Protein AF-A0A3A8K3K2-F1 (afdb_monomer)

Secondary structure (DSSP, 8-state):
-------THHHHHHHHTT-S-HHHHHHHHHHHHH-HHHHHHHHHHHHHHHHHHHS-SSSPPHHHHHHHHHHHHHHHHHHHSPP-----S-HHHHHHHHHHHHHHHHHHH---------------------

Foldseek 3Di:
DPPPPPDCLVVVVCVVVVNDDPVSNVVLVVVLVVDPVSVVVVLVVLQVVCCVPPVGRPDDDPVRVVVVVVVVVVVVVVVVPDPDDDPDPCVPVVVVVVVVVVVVCCVVVDDPDDDDDDDDDDDDDDDDDD

Mean predicted aligned error: 18.68 Å

Nearest PDB structures (foldseek):
  8z6g-assembly3_E  TM=5.386E-01  e=3.547E+00  Pseudomonas aeruginosa

Solvent-accessible surface area (backbone atoms only — not comparable to full-atom values): 8236 Å² total; per-residue (Å²): 137,85,79,69,80,76,61,68,65,70,52,55,58,39,43,76,73,65,74,46,55,72,72,57,41,53,54,50,49,56,49,22,77,75,30,73,72,48,30,58,51,50,54,53,49,54,29,52,52,28,31,73,77,73,71,38,64,81,62,75,49,72,67,55,48,51,52,52,50,54,50,49,50,51,50,51,54,60,69,66,47,74,78,75,79,66,84,62,96,49,61,69,60,54,54,55,50,52,51,52,51,51,52,50,49,52,63,73,67,53,75,90,77,78,86,82,90,81,88,79,92,83,87,78,82,93,83,82,94,132

Sequence (130 aa):
MKWYERHVDAGLTRWSLGELSAPESSRLLRHAHACTRCGTRYDKWARAHRVFESGQTDTPTSTELETLTAAGLTAALSAAAPPDAAPSRWPTLAVLGATLAALFLVVVVTPTSVGPTAVPYTHLRAHETL

Organism: NCBI:txid2316728

Radius of gyration: 31.92 Å; Cα contacts (8 Å, |Δi|>4): 35; chains: 1; bounding box: 55×100×67 Å

pLDDT: mean 71.91, std 14.18, range [34.19, 89.44]

Structure (mmCIF, N/CA/C/O backbone):
data_AF-A0A3A8K3K2-F1
#
_entry.id   AF-A0A3A8K3K2-F1
#
loop_
_atom_site.group_PDB
_atom_site.id
_atom_site.type_symbol
_atom_site.label_atom_id
_atom_site.label_alt_id
_atom_site.label_comp_id
_atom_site.label_asym_id
_atom_site.label_entity_id
_atom_site.label_seq_id
_atom_site.pdbx_PDB_ins_code
_atom_site.Cartn_x
_atom_site.Cartn_y
_atom_site.Cartn_z
_atom_site.occupancy
_atom_site.B_iso_or_equiv
_atom_site.auth_seq_id
_atom_site.aut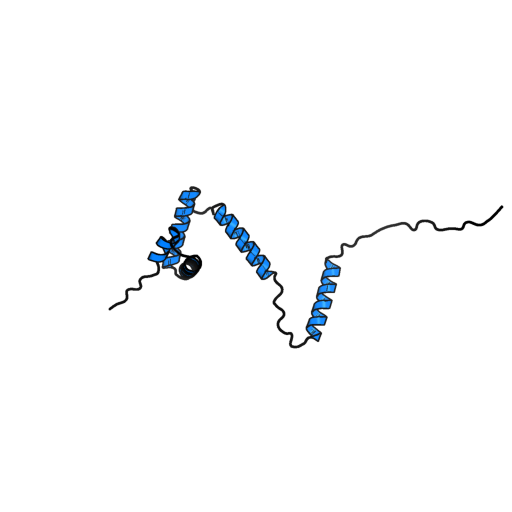h_comp_id
_atom_site.auth_asym_id
_atom_site.auth_atom_id
_atom_site.pdbx_PDB_model_num
ATOM 1 N N . MET A 1 1 ? 3.754 -34.953 17.459 1.00 35.47 1 MET A N 1
ATOM 2 C CA . MET A 1 1 ? 3.568 -33.488 17.548 1.00 35.47 1 MET A CA 1
ATOM 3 C C . MET A 1 1 ? 2.990 -33.000 16.231 1.00 35.47 1 MET A C 1
ATOM 5 O O . MET A 1 1 ? 3.689 -33.038 15.230 1.00 35.47 1 MET A O 1
ATOM 9 N N . LYS A 1 2 ? 1.701 -32.647 16.196 1.00 34.19 2 LYS A N 1
ATOM 10 C CA . LYS A 1 2 ? 1.059 -32.112 14.989 1.00 34.19 2 LYS A CA 1
ATOM 11 C C . LYS A 1 2 ? 1.057 -30.593 15.092 1.00 34.19 2 LYS A C 1
ATOM 13 O O . LYS A 1 2 ? 0.291 -29.997 15.840 1.00 34.19 2 LYS A O 1
ATOM 18 N N . TRP A 1 3 ? 2.037 -30.045 14.392 1.00 41.84 3 TRP A N 1
ATOM 19 C CA . TRP A 1 3 ? 2.391 -28.660 14.125 1.00 41.84 3 TRP A CA 1
ATOM 20 C C . TRP A 1 3 ? 1.234 -27.944 13.415 1.00 41.84 3 TRP A C 1
ATOM 22 O O . TRP A 1 3 ? 1.341 -27.621 12.241 1.00 41.84 3 TRP A O 1
ATOM 32 N N . TYR A 1 4 ? 0.091 -27.801 14.103 1.00 42.19 4 TYR A N 1
ATOM 33 C CA . TYR A 1 4 ? -1.065 -27.032 13.637 1.00 42.19 4 TYR A CA 1
ATOM 34 C C . TYR A 1 4 ? -0.536 -25.745 13.021 1.00 42.19 4 TYR A C 1
ATOM 36 O O . TYR A 1 4 ? 0.105 -24.960 13.723 1.00 42.19 4 TYR A O 1
ATOM 44 N N . GLU A 1 5 ? -0.740 -25.599 11.715 1.00 46.88 5 GLU A N 1
ATOM 45 C CA . GLU A 1 5 ? -0.322 -24.463 10.910 1.00 46.88 5 GLU A CA 1
ATOM 46 C C . GLU A 1 5 ? -0.819 -23.193 11.591 1.00 46.88 5 GLU A C 1
ATOM 48 O O . GLU A 1 5 ? -1.963 -22.758 11.438 1.00 46.88 5 GLU A O 1
ATOM 53 N N . ARG A 1 6 ? 0.051 -22.607 12.416 1.00 58.06 6 ARG A N 1
ATOM 54 C CA . ARG A 1 6 ? -0.137 -21.294 13.004 1.00 58.06 6 ARG A CA 1
ATOM 55 C C . ARG A 1 6 ? 0.077 -20.334 11.846 1.00 58.06 6 ARG A C 1
ATOM 57 O O . ARG A 1 6 ? 1.154 -19.763 11.702 1.00 58.06 6 ARG A O 1
ATOM 64 N N . HIS A 1 7 ? -0.932 -20.237 10.976 1.00 64.00 7 HIS A N 1
ATOM 65 C CA . HIS A 1 7 ? -1.017 -19.200 9.961 1.00 64.00 7 HIS A CA 1
ATOM 66 C C . HIS A 1 7 ? -0.602 -17.886 10.615 1.00 64.00 7 HIS A C 1
ATOM 68 O O . HIS A 1 7 ? -0.905 -17.647 11.789 1.00 64.00 7 HIS A O 1
ATOM 74 N N . VAL A 1 8 ? 0.095 -17.037 9.864 1.00 64.06 8 VAL A N 1
ATOM 75 C CA . VAL A 1 8 ? 0.717 -15.796 10.355 1.00 64.06 8 VAL A CA 1
ATOM 76 C C . VAL A 1 8 ? -0.322 -14.736 10.783 1.00 64.06 8 VAL A C 1
ATOM 78 O O . VAL A 1 8 ? -0.019 -13.558 10.909 1.00 64.06 8 VAL A O 1
ATOM 81 N N . ASP A 1 9 ? -1.553 -15.158 11.063 1.00 65.38 9 ASP A N 1
ATOM 82 C CA . ASP A 1 9 ? -2.672 -14.431 11.649 1.00 65.38 9 ASP A CA 1
ATOM 83 C C . ASP A 1 9 ? -2.255 -13.580 12.856 1.00 65.38 9 ASP A C 1
ATOM 85 O O . ASP A 1 9 ? -2.643 -12.419 12.949 1.00 65.38 9 ASP A O 1
ATOM 89 N N . ALA A 1 10 ? -1.432 -14.131 13.759 1.00 69.38 10 ALA A N 1
ATOM 90 C CA . ALA A 1 10 ? -0.904 -13.387 14.908 1.00 69.38 10 ALA A CA 1
ATOM 91 C C . ALA A 1 10 ? 0.061 -12.261 14.490 1.00 69.38 10 ALA A C 1
ATOM 93 O O . ALA A 1 10 ? 0.196 -11.261 15.192 1.00 69.38 10 ALA A O 1
ATOM 94 N N . GLY A 1 11 ? 0.716 -12.406 13.336 1.00 79.00 11 GLY A N 1
ATOM 95 C CA . GLY A 1 11 ? 1.581 -11.383 12.761 1.00 79.00 11 GLY A CA 1
ATOM 96 C C . GLY A 1 11 ? 0.809 -10.163 12.264 1.00 79.00 11 GLY A C 1
ATOM 97 O O . GLY A 1 11 ? 1.335 -9.062 12.359 1.00 79.00 11 GLY A O 1
ATOM 98 N N . LEU A 1 12 ? -0.444 -10.320 11.816 1.00 82.62 12 LEU A N 1
ATOM 99 C CA . LEU A 1 12 ? -1.256 -9.191 11.343 1.00 82.62 12 LEU A CA 1
ATOM 100 C C . LEU A 1 12 ? -1.654 -8.239 12.476 1.00 82.62 12 LEU A C 1
ATOM 102 O O . LEU A 1 12 ? -1.581 -7.027 12.304 1.00 82.62 12 LEU A O 1
ATOM 106 N N . THR A 1 13 ? -2.003 -8.771 13.649 1.00 83.44 13 THR A N 1
ATOM 107 C CA . THR A 1 13 ? -2.280 -7.938 14.828 1.00 83.44 13 THR A CA 1
ATOM 108 C C . THR A 1 13 ? -1.030 -7.176 15.271 1.00 83.44 13 THR A C 1
ATOM 110 O O . THR A 1 13 ? -1.086 -5.963 15.447 1.00 83.44 13 THR A O 1
ATOM 113 N N . ARG A 1 14 ? 0.120 -7.854 15.378 1.00 85.38 14 ARG A N 1
ATOM 114 C CA . ARG A 1 14 ? 1.396 -7.212 15.743 1.00 85.38 14 ARG A CA 1
ATOM 115 C C . ARG A 1 14 ? 1.824 -6.143 14.742 1.00 85.38 14 ARG A C 1
ATOM 117 O O . ARG A 1 14 ? 2.285 -5.077 15.130 1.00 85.38 14 ARG A O 1
ATOM 124 N N . TRP A 1 15 ? 1.637 -6.416 13.453 1.00 89.44 15 TRP A N 1
ATOM 125 C CA . TRP A 1 15 ? 1.873 -5.442 12.394 1.00 89.44 15 TRP A CA 1
ATOM 126 C C . TRP A 1 15 ? 1.019 -4.186 12.583 1.00 89.44 15 TRP A C 1
ATOM 128 O O . TRP A 1 15 ? 1.560 -3.087 12.559 1.00 89.44 15 TRP A O 1
ATOM 138 N N . SER A 1 16 ? -0.284 -4.343 12.848 1.00 85.44 16 SER A N 1
ATOM 139 C CA . SER A 1 16 ? -1.186 -3.199 13.035 1.00 85.44 16 SER A CA 1
ATOM 140 C C . SER A 1 16 ? -0.873 -2.334 14.257 1.00 85.44 16 SER A C 1
ATOM 142 O O . SER A 1 16 ? -1.222 -1.161 14.276 1.00 85.44 16 SER A O 1
ATOM 144 N N . LEU A 1 17 ? -0.205 -2.902 15.264 1.00 87.19 17 LEU A N 1
ATOM 145 C CA . LEU A 1 17 ? 0.257 -2.184 16.453 1.00 87.19 17 LEU A CA 1
ATOM 146 C C . LEU A 1 17 ? 1.634 -1.524 16.252 1.00 87.19 17 LEU A C 1
ATOM 148 O O . LEU A 1 17 ? 2.146 -0.891 17.170 1.00 87.19 17 LEU A O 1
ATOM 152 N N . GLY A 1 18 ? 2.253 -1.674 15.075 1.00 88.25 18 GLY A N 1
ATOM 153 C CA . GLY A 1 18 ? 3.591 -1.148 14.790 1.00 88.25 18 GLY A CA 1
ATOM 154 C C . GLY A 1 18 ? 4.733 -1.954 15.422 1.00 88.25 18 GLY A C 1
ATOM 155 O O . GLY A 1 18 ? 5.857 -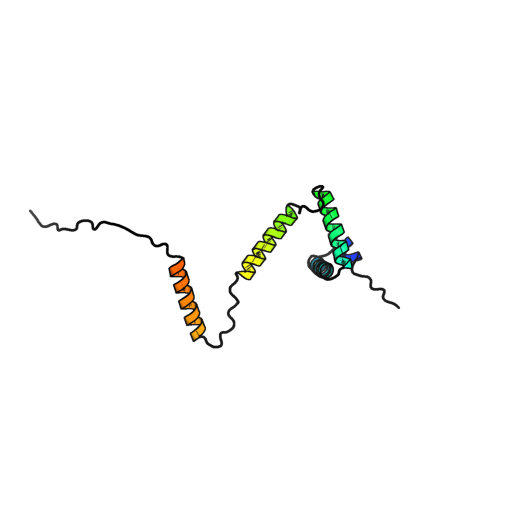1.470 15.500 1.00 88.25 18 GLY A O 1
ATOM 156 N 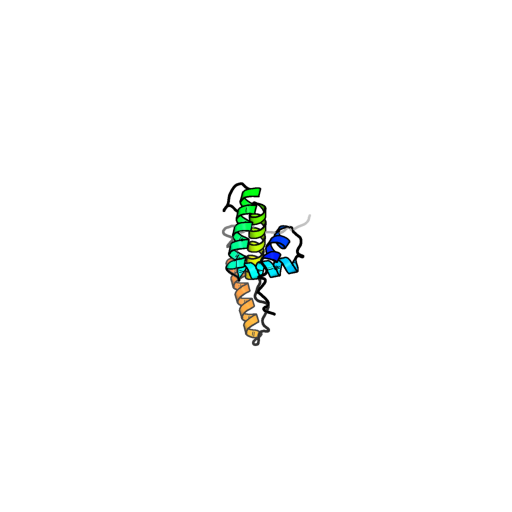N . GLU A 1 19 ? 4.478 -3.188 15.865 1.00 89.19 19 GLU A N 1
ATOM 157 C CA . GLU A 1 19 ? 5.453 -4.026 16.586 1.00 89.19 19 GLU A CA 1
ATOM 158 C C . GLU A 1 19 ? 6.359 -4.865 15.668 1.00 89.19 19 GLU A C 1
ATOM 160 O O . GLU A 1 19 ? 7.181 -5.656 16.144 1.00 89.19 19 GLU A O 1
ATOM 165 N N . LEU A 1 20 ? 6.165 -4.778 14.351 1.00 85.75 20 LEU A N 1
ATOM 166 C CA . LEU A 1 20 ? 7.001 -5.460 13.365 1.00 85.75 20 LEU A CA 1
ATOM 167 C C . LEU A 1 20 ? 7.980 -4.483 12.730 1.00 85.75 20 LEU A C 1
ATOM 169 O O . LEU A 1 20 ? 7.623 -3.365 12.367 1.00 85.75 20 LEU A O 1
ATOM 173 N N . SER A 1 21 ? 9.207 -4.948 12.502 1.00 88.00 21 SER A N 1
ATOM 174 C CA . SER A 1 21 ? 10.168 -4.192 11.705 1.00 88.00 21 SER A CA 1
ATOM 175 C C . SER A 1 21 ? 9.685 -4.046 10.251 1.00 88.00 21 SER A C 1
ATOM 177 O O . SER A 1 21 ? 8.870 -4.837 9.757 1.00 88.00 21 SER A O 1
ATOM 179 N N . ALA A 1 22 ? 10.206 -3.054 9.523 1.00 85.69 22 ALA A N 1
ATOM 180 C CA . ALA A 1 22 ? 9.890 -2.845 8.107 1.00 85.69 22 ALA A CA 1
ATOM 181 C C . ALA A 1 22 ? 10.034 -4.116 7.230 1.00 85.69 22 ALA A C 1
ATOM 183 O O . ALA A 1 22 ? 9.083 -4.445 6.515 1.00 85.69 22 ALA A O 1
ATOM 184 N N . PRO A 1 23 ? 11.136 -4.899 7.289 1.00 85.06 23 PRO A N 1
ATOM 185 C CA . PRO A 1 23 ? 11.275 -6.092 6.450 1.00 85.06 23 PRO A CA 1
ATOM 186 C C . PRO A 1 23 ? 10.300 -7.218 6.822 1.00 85.06 23 PRO A C 1
ATOM 188 O O . PRO A 1 23 ? 9.867 -7.968 5.941 1.00 85.06 23 PRO A O 1
ATOM 191 N N . GLU A 1 24 ? 9.945 -7.356 8.100 1.00 84.69 24 GLU A N 1
ATOM 192 C CA . GLU A 1 24 ? 8.954 -8.336 8.562 1.00 84.69 24 GLU A CA 1
ATOM 193 C C . GLU A 1 24 ? 7.552 -7.955 8.096 1.00 84.69 24 GLU A C 1
ATOM 195 O O . GLU A 1 24 ? 6.832 -8.795 7.554 1.00 84.69 24 GLU A O 1
ATOM 200 N N . SER A 1 25 ? 7.215 -6.672 8.213 1.00 85.75 25 SER A N 1
ATOM 201 C CA . SER A 1 25 ? 5.965 -6.096 7.723 1.00 85.75 25 SER A CA 1
ATOM 202 C C . SER A 1 25 ? 5.799 -6.336 6.222 1.00 85.75 25 SER A C 1
ATOM 204 O O . SER A 1 25 ? 4.774 -6.856 5.787 1.00 85.75 25 SER A O 1
ATOM 206 N N . SER A 1 26 ? 6.833 -6.074 5.414 1.00 86.69 26 SER A N 1
ATOM 207 C CA . SER A 1 26 ? 6.771 -6.326 3.969 1.00 86.69 26 SER A CA 1
ATOM 208 C C . SER A 1 26 ? 6.574 -7.807 3.628 1.00 86.69 26 SER A C 1
ATOM 210 O O . SER A 1 26 ? 5.833 -8.133 2.701 1.00 86.69 26 SER A O 1
ATOM 212 N N . ARG A 1 27 ? 7.229 -8.729 4.351 1.00 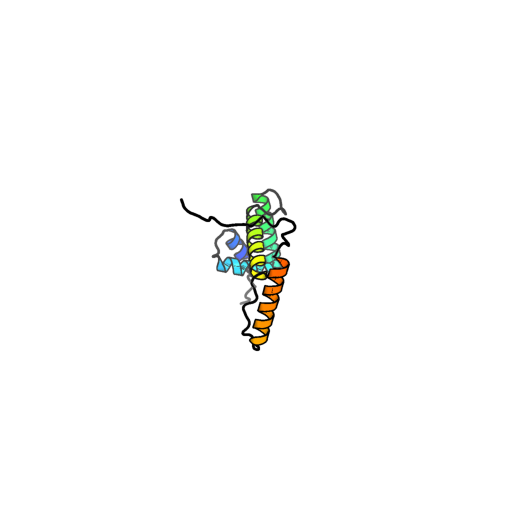87.25 27 ARG A N 1
ATOM 213 C CA . ARG A 1 27 ? 7.045 -10.178 4.137 1.00 87.25 27 ARG A CA 1
ATOM 214 C C . ARG A 1 27 ? 5.630 -10.618 4.500 1.00 87.25 27 ARG A C 1
ATOM 216 O O . ARG A 1 27 ? 5.029 -11.383 3.747 1.00 87.25 27 ARG A O 1
ATOM 223 N N . LEU A 1 28 ? 5.106 -10.117 5.617 1.00 87.62 28 LEU A N 1
ATOM 224 C CA . LEU A 1 28 ? 3.751 -10.396 6.072 1.00 87.62 28 LEU A CA 1
ATOM 225 C C . LEU A 1 28 ? 2.710 -9.905 5.057 1.00 87.62 28 LEU A C 1
ATOM 227 O O . LEU A 1 28 ? 1.826 -10.671 4.681 1.00 87.62 28 LEU A O 1
ATOM 231 N N . LEU A 1 29 ? 2.836 -8.666 4.575 1.00 88.94 29 LEU A N 1
ATOM 232 C CA . LEU A 1 29 ? 1.895 -8.087 3.615 1.00 88.94 29 LEU A CA 1
ATOM 233 C C . LEU A 1 29 ? 1.926 -8.824 2.272 1.00 88.94 29 LEU A C 1
ATOM 235 O O . LEU A 1 29 ? 0.872 -9.160 1.738 1.00 88.94 29 LEU A O 1
ATOM 239 N N . ARG A 1 30 ? 3.112 -9.197 1.766 1.00 88.19 30 ARG A N 1
ATOM 240 C CA . ARG A 1 30 ? 3.212 -10.057 0.570 1.00 88.19 30 ARG A CA 1
ATOM 241 C C . ARG A 1 30 ? 2.482 -11.387 0.751 1.00 88.19 30 ARG A C 1
ATOM 243 O O . ARG A 1 30 ? 1.798 -11.837 -0.163 1.00 88.19 30 ARG A O 1
ATOM 250 N N . HIS A 1 31 ? 2.603 -12.008 1.924 1.00 87.62 31 HIS A N 1
ATOM 251 C CA . HIS A 1 31 ? 1.860 -13.227 2.229 1.00 87.62 31 HIS A CA 1
ATOM 252 C C . HIS A 1 31 ? 0.348 -12.976 2.291 1.00 87.62 31 HIS A C 1
ATOM 254 O O . HIS A 1 31 ? -0.418 -13.771 1.751 1.00 87.62 31 HIS A O 1
ATOM 260 N N . ALA A 1 32 ? -0.088 -11.879 2.914 1.00 88.62 32 ALA A N 1
ATOM 261 C CA . ALA A 1 32 ? -1.501 -11.528 3.007 1.00 88.62 32 ALA A CA 1
ATOM 262 C C . ALA A 1 32 ? -2.145 -11.349 1.625 1.00 88.62 32 ALA A C 1
ATOM 264 O O . ALA A 1 32 ? -3.231 -11.875 1.402 1.00 88.62 32 ALA A O 1
ATOM 265 N N . HIS A 1 33 ? -1.449 -10.716 0.677 1.00 86.62 33 HIS A N 1
ATOM 266 C CA . HIS A 1 33 ? -1.937 -10.567 -0.698 1.00 86.62 33 HIS A CA 1
ATOM 267 C C . HIS A 1 33 ? -2.027 -11.891 -1.470 1.00 86.62 33 HIS A C 1
ATOM 269 O O . HIS A 1 33 ? -2.896 -12.040 -2.323 1.00 86.62 33 HIS A O 1
ATOM 275 N N . ALA A 1 34 ? -1.157 -12.860 -1.177 1.00 87.00 34 ALA A N 1
ATOM 276 C CA . ALA A 1 34 ? -1.156 -14.162 -1.848 1.00 87.00 34 ALA A CA 1
ATOM 277 C C . ALA A 1 34 ? -2.087 -15.203 -1.192 1.00 87.00 34 ALA A C 1
ATOM 279 O O . ALA A 1 34 ? -2.381 -16.235 -1.791 1.00 87.00 34 ALA A O 1
ATOM 280 N N . CYS A 1 35 ? -2.535 -14.971 0.046 1.00 87.19 35 CYS A N 1
ATOM 281 C CA . CYS A 1 35 ? -3.295 -15.933 0.842 1.00 87.19 35 CYS A CA 1
ATOM 282 C C . CYS A 1 35 ? -4.711 -15.422 1.120 1.00 87.19 35 CYS A C 1
ATOM 284 O O . CYS A 1 35 ? -4.888 -14.466 1.870 1.00 87.19 35 CYS A O 1
ATOM 286 N N . THR A 1 36 ? -5.740 -16.110 0.616 1.00 87.19 36 THR A N 1
ATOM 287 C CA . THR A 1 36 ? -7.154 -15.700 0.749 1.00 87.19 36 THR A CA 1
ATOM 288 C C . THR A 1 36 ? -7.586 -15.446 2.199 1.00 87.19 36 THR A C 1
ATOM 290 O O . THR A 1 36 ? -8.300 -14.482 2.483 1.00 87.19 36 THR A O 1
ATOM 293 N N . ARG A 1 37 ? -7.129 -16.279 3.143 1.00 84.06 37 ARG A N 1
ATOM 294 C CA . ARG A 1 37 ? -7.458 -16.145 4.572 1.00 84.06 37 ARG A CA 1
ATOM 295 C C . ARG A 1 37 ? -6.851 -14.879 5.181 1.00 84.06 37 ARG A C 1
ATOM 297 O O . ARG A 1 37 ? -7.557 -14.113 5.836 1.00 84.06 37 ARG A O 1
ATOM 304 N N . CYS A 1 38 ? -5.556 -14.664 4.959 1.00 85.50 38 CYS A N 1
ATOM 305 C CA . CYS A 1 38 ? -4.830 -13.510 5.487 1.00 85.50 38 CYS A CA 1
ATOM 306 C C . CYS A 1 38 ? -5.270 -12.211 4.791 1.00 85.50 38 CYS A C 1
ATOM 308 O O . CYS A 1 38 ? -5.453 -11.204 5.470 1.00 85.50 38 CYS A O 1
ATOM 310 N N . GLY A 1 39 ? -5.532 -12.256 3.481 1.00 87.69 39 GLY A N 1
ATOM 311 C CA . GLY A 1 39 ? -6.050 -11.137 2.691 1.00 87.69 39 GLY A CA 1
ATOM 312 C C . GLY A 1 39 ? -7.415 -10.662 3.180 1.00 87.69 39 GLY A C 1
ATOM 313 O O . GLY A 1 39 ? -7.573 -9.495 3.515 1.00 87.69 39 GLY A O 1
ATOM 314 N N . THR A 1 40 ? -8.365 -11.579 3.397 1.00 89.25 40 THR A N 1
ATOM 315 C CA . THR A 1 40 ? -9.690 -11.223 3.948 1.00 89.25 40 THR A CA 1
ATOM 316 C C . THR A 1 40 ? -9.581 -10.520 5.308 1.00 89.25 40 THR A C 1
ATOM 318 O O . THR A 1 40 ? -10.375 -9.635 5.637 1.00 89.25 40 THR A O 1
ATOM 321 N N . ARG A 1 41 ? -8.611 -10.926 6.135 1.00 86.19 41 ARG A N 1
ATOM 322 C CA . ARG A 1 41 ? -8.374 -10.324 7.451 1.00 86.19 41 ARG A CA 1
ATOM 323 C C . ARG A 1 41 ? -7.734 -8.942 7.336 1.00 86.19 41 ARG A C 1
ATOM 325 O O . ARG A 1 41 ? -8.164 -8.035 8.043 1.00 86.19 41 ARG A O 1
ATOM 332 N N . TYR A 1 42 ? -6.765 -8.792 6.436 1.00 88.44 42 TYR A N 1
ATOM 333 C CA . TYR A 1 42 ? -6.159 -7.509 6.094 1.00 88.44 42 TYR A CA 1
ATOM 334 C C . TYR A 1 42 ? -7.212 -6.518 5.585 1.00 88.44 42 TYR A C 1
ATOM 336 O O . TYR A 1 42 ? -7.311 -5.421 6.120 1.00 88.44 42 TYR A O 1
ATOM 344 N N . ASP A 1 43 ? -8.090 -6.929 4.669 1.00 88.94 43 ASP A N 1
ATOM 345 C CA . ASP A 1 43 ? -9.129 -6.051 4.120 1.00 88.94 43 ASP A CA 1
ATOM 346 C C . ASP A 1 43 ? -10.118 -5.576 5.189 1.00 88.94 43 ASP A C 1
ATOM 348 O O . ASP A 1 43 ? -10.561 -4.427 5.183 1.00 88.94 43 ASP A O 1
ATOM 352 N N . LYS A 1 44 ? -10.492 -6.461 6.126 1.00 88.44 44 LYS A N 1
ATOM 353 C CA . LYS A 1 44 ? -11.337 -6.091 7.273 1.00 88.44 44 LYS A CA 1
ATOM 354 C C . LYS A 1 44 ? -10.640 -5.076 8.171 1.00 88.44 44 LYS A C 1
ATOM 356 O O . LYS A 1 44 ? -11.289 -4.126 8.597 1.00 88.44 44 LYS A O 1
ATOM 361 N N . TRP A 1 45 ? -9.350 -5.269 8.438 1.00 87.25 45 TRP A N 1
ATOM 362 C CA . TRP A 1 45 ? -8.558 -4.315 9.205 1.00 87.25 45 TRP A CA 1
ATOM 363 C C . TRP A 1 45 ? -8.465 -2.960 8.490 1.00 87.25 45 TRP A C 1
ATOM 365 O O . TRP A 1 45 ? -8.800 -1.947 9.092 1.00 87.25 45 TRP A O 1
ATOM 375 N N . ALA A 1 46 ? -8.124 -2.941 7.199 1.00 86.00 46 ALA A N 1
ATOM 376 C CA . ALA A 1 46 ? -7.982 -1.713 6.417 1.00 86.00 46 ALA A CA 1
ATOM 377 C C . ALA A 1 46 ? -9.303 -0.933 6.328 1.00 86.00 46 ALA A C 1
ATOM 379 O O . ALA A 1 46 ? -9.326 0.285 6.470 1.00 86.00 46 ALA A O 1
ATOM 380 N N . ARG A 1 47 ? -10.436 -1.626 6.147 1.00 85.69 47 ARG A N 1
ATOM 381 C CA . ARG A 1 47 ? -11.763 -0.990 6.214 1.00 85.69 47 ARG A CA 1
ATOM 382 C C . ARG A 1 47 ? -12.061 -0.417 7.597 1.00 85.69 47 ARG A C 1
ATOM 384 O O . ARG A 1 47 ? -12.544 0.702 7.681 1.00 85.69 47 ARG A O 1
ATOM 391 N N . ALA A 1 48 ? -11.780 -1.156 8.671 1.00 85.12 48 ALA A N 1
ATOM 392 C CA . ALA A 1 48 ? -11.995 -0.655 10.027 1.00 85.12 48 ALA A CA 1
ATOM 393 C C . ALA A 1 48 ? -11.141 0.592 10.302 1.00 85.12 48 ALA A C 1
ATOM 395 O O . ALA A 1 48 ? -11.658 1.573 10.822 1.00 85.12 48 ALA A O 1
ATOM 396 N N . HIS A 1 49 ? -9.872 0.580 9.890 1.00 81.50 49 HIS A N 1
ATOM 397 C CA . HIS A 1 49 ? -8.973 1.725 10.020 1.00 81.50 49 HIS A CA 1
ATOM 398 C C . HIS A 1 49 ? -9.504 2.954 9.273 1.00 81.50 49 HIS A C 1
ATOM 400 O O . HIS A 1 49 ? -9.629 4.023 9.863 1.00 81.50 49 HIS A O 1
ATOM 406 N N . ARG A 1 50 ? -9.929 2.782 8.014 1.00 80.19 50 ARG A N 1
ATOM 407 C CA . ARG A 1 50 ? -10.553 3.851 7.218 1.00 80.19 50 ARG A CA 1
ATOM 408 C C . ARG A 1 50 ? -11.816 4.412 7.859 1.00 80.19 50 ARG A C 1
ATOM 410 O O . ARG A 1 50 ? -11.991 5.628 7.874 1.00 80.19 50 ARG A O 1
ATOM 417 N N . VAL A 1 51 ? -12.661 3.561 8.444 1.00 83.56 51 VAL A N 1
ATOM 418 C CA . VAL A 1 51 ? -13.852 4.009 9.183 1.00 83.56 51 VAL A CA 1
ATOM 419 C C . VAL A 1 51 ? -13.463 4.815 10.419 1.00 83.56 51 VAL A C 1
ATOM 421 O O . VAL A 1 51 ? -14.098 5.829 10.688 1.00 83.56 51 VAL A O 1
ATOM 424 N N . PHE A 1 52 ? -12.428 4.407 11.154 1.00 81.00 52 PHE A N 1
ATOM 425 C CA . PHE A 1 52 ? -11.967 5.162 12.320 1.00 81.00 52 PHE A CA 1
ATOM 426 C C . PHE A 1 52 ? -11.361 6.520 11.948 1.00 81.00 52 PHE A C 1
ATOM 428 O O . PHE A 1 52 ? -11.552 7.478 12.690 1.00 81.00 52 PHE A O 1
ATOM 435 N N . GLU A 1 53 ? -10.660 6.618 10.818 1.00 77.94 53 GLU A N 1
ATOM 436 C CA . GLU A 1 53 ? -10.013 7.865 10.393 1.00 77.94 53 GLU A CA 1
ATOM 437 C C . GLU A 1 53 ? -10.942 8.820 9.634 1.00 77.94 53 GLU A C 1
ATOM 439 O O . GLU A 1 53 ? -10.907 10.024 9.868 1.00 77.94 53 GLU A O 1
ATOM 444 N N . SER A 1 54 ? -11.760 8.303 8.713 1.00 75.31 54 SER A N 1
ATOM 445 C CA . SER A 1 54 ? -12.582 9.115 7.800 1.00 75.31 54 SER A CA 1
ATOM 446 C C . SER A 1 54 ? -14.084 9.036 8.087 1.00 75.31 54 SER A C 1
ATOM 448 O O . SER A 1 54 ? -14.820 9.972 7.789 1.00 75.31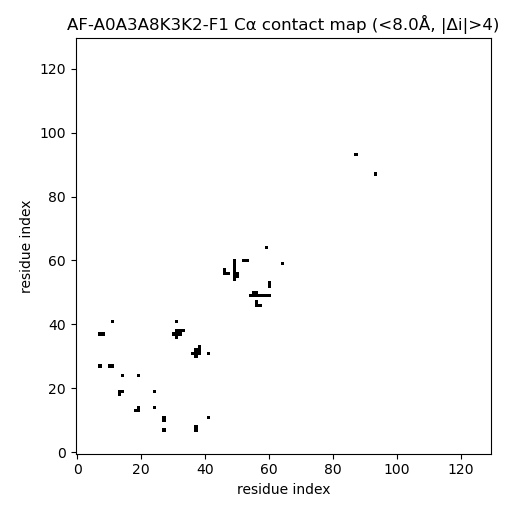 54 SER A O 1
ATOM 450 N N . GLY A 1 55 ? -14.551 7.953 8.716 1.00 76.94 55 GLY A N 1
ATOM 451 C CA . GLY A 1 55 ? -15.978 7.647 8.859 1.00 76.94 55 GLY A CA 1
ATOM 452 C C . GLY A 1 55 ? -16.576 6.894 7.665 1.00 76.94 55 GLY A C 1
ATOM 453 O O . GLY A 1 55 ? -17.762 6.567 7.686 1.00 76.94 55 GLY A O 1
ATOM 454 N N . GLN A 1 56 ? -15.783 6.579 6.638 1.00 75.19 56 GLN A N 1
ATOM 455 C CA . GLN A 1 56 ? -16.209 5.824 5.459 1.00 75.19 56 GLN A CA 1
ATOM 456 C C . GLN A 1 56 ? -15.388 4.541 5.275 1.00 75.19 56 GLN A C 1
ATOM 458 O O . GLN A 1 56 ? -14.244 4.429 5.707 1.00 75.19 56 GLN A O 1
ATOM 463 N N . THR A 1 57 ? -15.994 3.542 4.631 1.00 69.31 57 THR A N 1
ATOM 464 C CA . THR A 1 57 ? -15.413 2.200 4.455 1.00 69.31 57 THR A CA 1
ATOM 465 C C . THR A 1 57 ? -14.511 2.070 3.235 1.00 69.31 57 THR A C 1
ATOM 467 O O . THR A 1 57 ? -13.533 1.323 3.283 1.00 69.31 57 THR A O 1
ATOM 470 N N . ASP A 1 58 ? -14.852 2.762 2.148 1.00 68.12 58 ASP A N 1
ATOM 471 C CA . ASP A 1 58 ? -14.296 2.483 0.817 1.00 68.12 58 ASP A CA 1
ATOM 472 C C . ASP A 1 58 ? -13.533 3.662 0.210 1.00 68.12 58 ASP A C 1
ATOM 474 O O . ASP A 1 58 ? -12.774 3.476 -0.741 1.00 68.12 58 ASP A O 1
ATOM 478 N N . THR A 1 59 ? -13.680 4.866 0.763 1.00 69.81 59 THR A N 1
ATOM 479 C CA . THR A 1 59 ? -12.859 6.010 0.362 1.00 69.81 59 THR A CA 1
ATOM 480 C C . THR A 1 59 ? -11.469 5.887 0.981 1.00 69.81 59 THR A C 1
ATOM 482 O O . THR A 1 59 ? -11.367 5.771 2.205 1.00 69.81 59 THR A O 1
ATOM 485 N N . PRO A 1 60 ? -10.400 5.889 0.165 1.00 65.38 60 PRO A N 1
ATOM 486 C CA . PRO A 1 60 ? -9.043 5.885 0.683 1.00 65.38 60 PRO A CA 1
ATOM 487 C C . PRO A 1 60 ? -8.779 7.160 1.485 1.00 65.38 60 PRO A C 1
ATOM 489 O O . PRO A 1 60 ? -9.269 8.237 1.130 1.00 65.38 60 PRO A O 1
ATOM 492 N N . THR A 1 61 ? -8.014 7.042 2.568 1.00 69.50 61 THR A N 1
ATOM 493 C CA . THR A 1 61 ? -7.604 8.218 3.347 1.00 69.50 61 THR A CA 1
ATOM 494 C C . THR A 1 61 ? -6.610 9.073 2.557 1.00 69.50 61 THR A C 1
ATOM 496 O O . THR A 1 61 ? -6.037 8.634 1.557 1.00 69.50 61 THR A O 1
ATOM 499 N N . SER A 1 62 ? -6.394 10.324 2.973 1.00 72.81 62 SER A N 1
ATOM 500 C CA . SER A 1 62 ? -5.444 11.221 2.294 1.00 72.81 62 SER A CA 1
ATOM 501 C C . SER A 1 62 ? -4.029 10.635 2.234 1.00 72.81 62 SER A C 1
ATOM 503 O O . SER A 1 62 ? -3.362 10.735 1.208 1.00 72.81 62 SER A O 1
ATOM 505 N N . THR A 1 63 ? -3.601 9.948 3.291 1.00 72.19 63 THR A N 1
ATOM 506 C CA . THR A 1 63 ? -2.303 9.265 3.366 1.00 72.19 63 THR A CA 1
ATOM 507 C C . THR A 1 63 ? -2.235 8.043 2.444 1.00 72.19 63 THR A C 1
ATOM 509 O 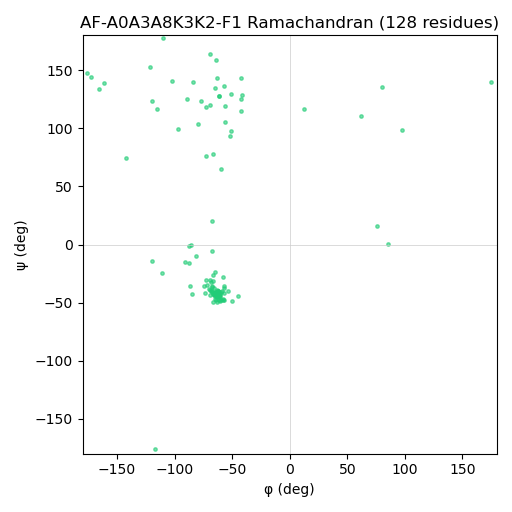O . THR A 1 63 ? -1.225 7.820 1.770 1.00 72.19 63 THR A O 1
ATOM 512 N N . GLU A 1 64 ? -3.316 7.266 2.332 1.00 67.88 64 GLU A N 1
ATOM 513 C CA . GLU A 1 64 ? -3.421 6.190 1.338 1.00 67.88 64 GLU A CA 1
ATOM 514 C C . GLU A 1 64 ? 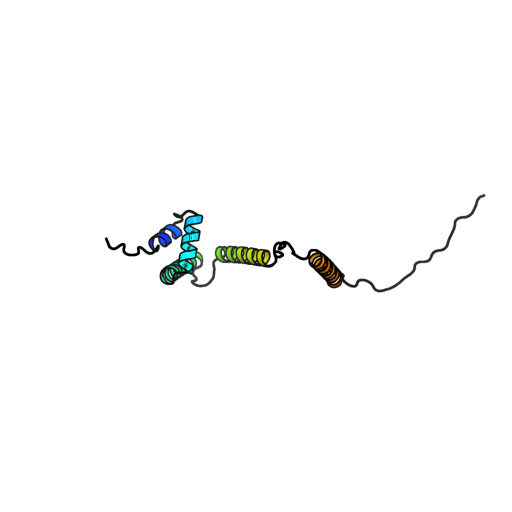-3.358 6.740 -0.096 1.00 67.88 64 GLU A C 1
ATOM 516 O O . GLU A 1 64 ? -2.674 6.176 -0.946 1.00 67.88 64 GLU A O 1
ATOM 521 N N . LEU A 1 65 ? -4.003 7.875 -0.3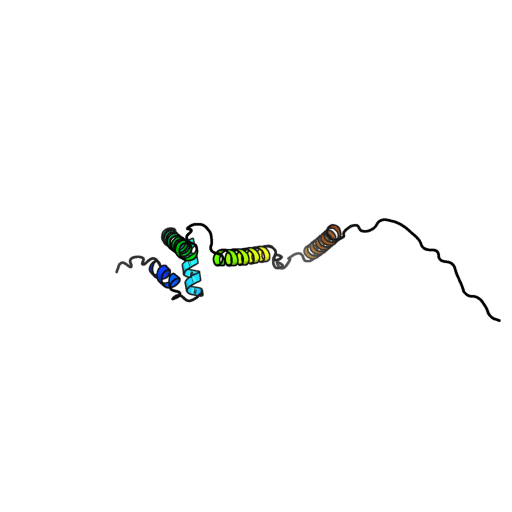77 1.00 77.00 65 LEU A N 1
ATOM 522 C CA . LEU A 1 65 ? -3.936 8.519 -1.692 1.00 77.00 65 LEU A CA 1
ATOM 523 C C . LEU A 1 65 ? -2.527 9.013 -2.032 1.00 77.00 65 LEU A C 1
ATOM 525 O O . LEU A 1 65 ? -2.056 8.791 -3.150 1.00 77.00 65 LEU A O 1
ATOM 529 N N . GLU A 1 66 ? -1.834 9.649 -1.089 1.00 80.12 66 GLU A N 1
ATOM 530 C CA . GLU A 1 66 ? -0.454 10.109 -1.282 1.00 80.12 66 GLU A CA 1
ATOM 531 C C . GLU A 1 66 ? 0.493 8.941 -1.568 1.00 80.12 66 GLU A C 1
ATOM 533 O O . GLU A 1 66 ? 1.279 8.987 -2.518 1.00 80.12 66 GLU A O 1
ATOM 538 N N . THR A 1 67 ? 0.381 7.856 -0.798 1.00 78.50 67 THR A N 1
ATOM 539 C CA . THR A 1 67 ? 1.216 6.661 -0.985 1.00 78.50 67 THR A CA 1
ATOM 540 C C . THR A 1 67 ? 0.927 5.952 -2.307 1.00 78.50 67 THR A C 1
ATOM 542 O O . THR A 1 67 ? 1.869 5.587 -3.013 1.00 78.50 67 THR A O 1
ATOM 545 N N . LEU A 1 68 ? -0.345 5.813 -2.698 1.00 77.31 68 LEU A N 1
ATOM 546 C CA . LEU A 1 68 ? -0.730 5.266 -4.004 1.00 77.31 68 LEU A CA 1
ATOM 547 C C . LEU A 1 68 ? -0.219 6.135 -5.158 1.00 77.31 68 LEU A C 1
ATOM 549 O O . LEU A 1 68 ? 0.277 5.603 -6.151 1.00 77.31 68 LEU A O 1
ATOM 553 N N . THR A 1 69 ? -0.283 7.460 -5.018 1.00 82.56 69 THR A N 1
ATOM 554 C CA . THR A 1 69 ? 0.219 8.407 -6.025 1.00 82.56 69 THR A CA 1
ATOM 555 C C . THR A 1 69 ? 1.736 8.294 -6.174 1.00 82.56 69 THR A C 1
ATOM 557 O O . THR A 1 69 ? 2.241 8.173 -7.291 1.00 82.56 69 THR A O 1
ATOM 560 N N . ALA A 1 70 ? 2.473 8.260 -5.061 1.00 83.88 70 ALA A N 1
ATOM 561 C CA . ALA A 1 70 ? 3.927 8.110 -5.067 1.00 83.88 70 ALA A CA 1
ATOM 562 C C . ALA A 1 70 ? 4.372 6.753 -5.641 1.00 83.88 70 ALA A C 1
ATOM 564 O O . ALA A 1 70 ? 5.309 6.686 -6.444 1.00 83.88 70 ALA A O 1
ATOM 565 N N . ALA A 1 71 ? 3.681 5.670 -5.275 1.00 78.81 71 ALA A N 1
ATOM 566 C CA . ALA A 1 71 ? 3.938 4.338 -5.812 1.00 78.81 71 ALA A CA 1
ATOM 567 C C . ALA A 1 71 ? 3.630 4.263 -7.316 1.00 78.81 71 ALA A C 1
ATOM 569 O O . ALA A 1 71 ? 4.432 3.723 -8.078 1.00 78.81 71 ALA A O 1
ATOM 570 N N . GLY A 1 72 ? 2.515 4.853 -7.757 1.00 80.44 72 GLY A N 1
ATOM 571 C CA . GLY A 1 72 ? 2.137 4.940 -9.167 1.00 80.44 72 GLY A CA 1
ATOM 572 C C . GLY A 1 72 ? 3.146 5.731 -9.998 1.00 80.44 72 GLY A C 1
ATOM 573 O O . GLY A 1 72 ? 3.565 5.266 -11.056 1.00 80.44 72 GLY A O 1
ATOM 574 N N . LEU A 1 73 ? 3.612 6.876 -9.490 1.00 80.00 73 LEU A N 1
ATOM 575 C CA . LEU A 1 73 ? 4.666 7.669 -10.124 1.00 80.00 73 LEU A CA 1
ATOM 576 C C . LEU A 1 73 ? 5.971 6.871 -10.240 1.00 80.00 73 LEU A C 1
ATOM 578 O O . LEU A 1 73 ? 6.585 6.837 -11.301 1.00 80.00 73 LEU A O 1
ATOM 582 N N . THR A 1 74 ? 6.372 6.183 -9.170 1.00 84.62 74 THR A N 1
ATOM 583 C CA . THR A 1 74 ? 7.580 5.344 -9.162 1.00 84.62 74 THR A CA 1
ATOM 584 C C . THR A 1 74 ? 7.471 4.205 -10.176 1.00 84.62 74 THR A C 1
ATOM 586 O O . THR A 1 74 ? 8.422 3.941 -10.912 1.00 84.62 74 THR A O 1
ATOM 589 N N . ALA A 1 75 ? 6.311 3.551 -10.264 1.00 77.44 75 ALA A N 1
ATOM 590 C CA . ALA A 1 75 ? 6.060 2.503 -11.246 1.00 77.44 75 ALA A CA 1
ATOM 591 C C . ALA A 1 75 ? 6.092 3.049 -12.682 1.00 77.44 75 ALA A C 1
ATOM 593 O O . ALA A 1 75 ? 6.703 2.429 -13.550 1.00 77.44 75 ALA A O 1
ATOM 594 N N . ALA A 1 76 ? 5.506 4.225 -12.925 1.00 76.56 76 ALA A N 1
ATOM 595 C CA . ALA A 1 76 ? 5.541 4.889 -14.226 1.00 76.56 76 ALA A CA 1
ATOM 596 C C . ALA A 1 76 ? 6.973 5.264 -14.637 1.00 76.56 76 ALA A C 1
ATOM 598 O O . ALA A 1 76 ? 7.378 4.987 -15.762 1.00 76.56 76 ALA A O 1
ATOM 599 N N . LEU A 1 77 ? 7.764 5.821 -13.715 1.00 78.38 77 LEU A N 1
ATOM 600 C CA . LEU A 1 77 ? 9.180 6.125 -13.942 1.00 78.38 77 LEU A CA 1
ATOM 601 C C . LEU A 1 77 ? 10.002 4.856 -14.201 1.00 78.38 77 LEU A C 1
ATOM 603 O O . LEU A 1 77 ? 10.841 4.847 -15.093 1.00 78.38 77 LEU A O 1
ATOM 607 N N . SER A 1 78 ? 9.734 3.773 -13.468 1.00 78.56 78 SER A N 1
ATOM 608 C CA . SER A 1 78 ? 10.417 2.485 -13.660 1.00 78.56 78 SER A CA 1
ATOM 609 C C . SER A 1 78 ? 10.057 1.838 -15.000 1.00 78.56 78 SER A C 1
ATOM 611 O O . SER A 1 78 ? 10.912 1.240 -15.640 1.00 78.56 78 SER A O 1
ATOM 613 N N . ALA A 1 79 ? 8.807 1.970 -15.447 1.00 76.94 79 ALA A N 1
ATOM 614 C CA . ALA A 1 79 ? 8.361 1.481 -16.751 1.00 76.94 79 ALA A CA 1
ATOM 615 C C . ALA A 1 79 ? 8.891 2.335 -17.915 1.00 76.94 79 ALA A C 1
ATOM 617 O O . ALA A 1 79 ? 9.099 1.822 -19.010 1.00 76.94 79 ALA A O 1
ATOM 618 N N . ALA A 1 80 ? 9.106 3.631 -17.675 1.00 74.94 80 ALA A N 1
ATOM 619 C CA . ALA A 1 80 ? 9.719 4.552 -18.624 1.00 74.94 80 ALA A CA 1
ATOM 620 C C . ALA A 1 80 ? 11.255 4.470 -18.637 1.00 74.94 80 ALA A C 1
ATOM 622 O O . ALA A 1 80 ? 11.885 5.071 -19.511 1.00 74.94 80 ALA A O 1
ATOM 623 N N . ALA A 1 81 ? 11.867 3.752 -17.688 1.00 76.56 81 ALA A N 1
ATOM 624 C CA . ALA A 1 81 ? 13.302 3.531 -17.692 1.00 76.56 81 ALA A CA 1
ATOM 625 C C . ALA A 1 81 ? 13.680 2.765 -18.972 1.00 76.56 81 ALA A C 1
ATOM 627 O O . ALA A 1 81 ? 13.068 1.732 -19.268 1.00 76.56 81 ALA A O 1
ATOM 628 N N . PRO A 1 82 ? 14.656 3.257 -19.759 1.00 74.81 82 PRO A N 1
ATOM 629 C CA . PRO A 1 82 ? 15.115 2.528 -20.928 1.00 74.81 82 PRO A CA 1
ATOM 630 C C . PRO A 1 82 ? 15.594 1.145 -20.471 1.00 74.81 82 PRO A C 1
ATOM 632 O O . PRO A 1 82 ? 16.265 1.062 -19.440 1.00 74.81 82 PRO A O 1
ATOM 635 N N . PRO A 1 83 ? 15.248 0.061 -21.191 1.00 67.69 83 PRO A N 1
ATOM 636 C CA . PRO A 1 83 ? 15.724 -1.264 -20.832 1.00 67.69 83 PRO A CA 1
ATOM 637 C C . PRO A 1 83 ? 17.249 -1.206 -20.794 1.00 67.69 83 PRO A C 1
ATOM 639 O O . PRO A 1 83 ? 17.866 -0.854 -21.805 1.00 67.69 83 PRO A O 1
ATOM 642 N N . ASP A 1 84 ? 17.829 -1.491 -19.623 1.00 60.66 84 ASP A N 1
ATOM 643 C CA . ASP A 1 84 ? 19.275 -1.543 -19.430 1.00 60.66 84 ASP A CA 1
ATOM 644 C C . ASP A 1 84 ? 19.894 -2.265 -20.619 1.00 60.66 84 ASP A C 1
ATOM 646 O O . ASP A 1 84 ? 19.453 -3.359 -20.987 1.00 60.66 84 ASP A O 1
ATOM 650 N N . ALA A 1 85 ? 20.851 -1.597 -21.263 1.00 54.38 85 ALA A N 1
ATOM 651 C CA . ALA A 1 85 ? 21.454 -2.026 -22.509 1.00 54.38 85 ALA A CA 1
ATOM 652 C C . ALA A 1 85 ? 21.925 -3.478 -22.381 1.00 54.38 85 ALA A C 1
ATOM 654 O O . ALA A 1 85 ? 23.009 -3.760 -21.866 1.00 54.38 85 ALA A O 1
ATOM 655 N N . ALA A 1 86 ? 21.105 -4.412 -22.868 1.00 58.44 86 ALA A N 1
ATOM 656 C CA . ALA A 1 86 ? 21.533 -5.777 -23.089 1.00 58.44 86 ALA A CA 1
ATOM 657 C C . ALA A 1 86 ? 22.823 -5.680 -23.913 1.00 58.44 86 ALA A C 1
ATOM 659 O O . ALA A 1 86 ? 22.813 -4.949 -24.911 1.00 58.44 86 ALA A O 1
ATOM 660 N N . PRO A 1 87 ? 23.930 -6.344 -23.523 1.00 53.75 87 PRO A N 1
ATOM 661 C CA . PRO A 1 87 ? 25.167 -6.273 -24.284 1.00 53.75 87 PRO A CA 1
ATOM 662 C C . PRO A 1 87 ? 24.848 -6.720 -25.707 1.00 53.75 87 PRO A C 1
ATOM 664 O O . PRO A 1 87 ? 24.542 -7.888 -25.971 1.00 53.75 87 PRO A O 1
ATOM 667 N N . SER A 1 88 ? 24.786 -5.740 -26.608 1.00 53.94 88 SER A N 1
ATOM 668 C CA . SER A 1 88 ? 24.264 -5.962 -27.941 1.00 53.94 88 SER A CA 1
ATOM 669 C C . SER A 1 88 ? 25.284 -6.840 -28.644 1.00 53.94 88 SER A C 1
ATOM 671 O O . SER A 1 88 ? 26.445 -6.466 -28.814 1.00 53.94 88 SER A O 1
ATOM 673 N N . ARG A 1 89 ? 24.842 -8.020 -29.067 1.00 62.50 89 ARG A N 1
ATOM 674 C CA . ARG A 1 89 ? 25.684 -8.979 -29.789 1.00 62.50 89 ARG A CA 1
ATOM 675 C C . ARG A 1 89 ? 26.058 -8.445 -31.191 1.00 62.50 89 ARG A C 1
ATOM 677 O O . ARG A 1 89 ? 26.810 -9.096 -31.902 1.00 62.50 89 ARG A O 1
ATOM 684 N N . TRP A 1 90 ? 25.490 -7.294 -31.586 1.00 56.28 90 TRP A N 1
ATOM 685 C CA . TRP A 1 90 ? 25.558 -6.656 -32.906 1.00 56.28 90 TRP A CA 1
ATOM 686 C C . TRP A 1 90 ? 25.645 -5.123 -32.746 1.00 56.28 90 TRP A C 1
ATOM 688 O O . TRP A 1 90 ? 24.658 -4.418 -32.975 1.00 56.28 90 TRP A O 1
ATOM 698 N N . PRO A 1 91 ? 26.809 -4.587 -32.336 1.00 62.31 91 PRO A N 1
ATOM 699 C CA . PRO A 1 91 ? 26.973 -3.172 -31.975 1.00 62.31 91 PRO A CA 1
ATOM 700 C C . PRO A 1 91 ? 26.603 -2.199 -33.103 1.00 62.31 91 PRO A C 1
ATOM 702 O O . PRO A 1 91 ? 26.126 -1.098 -32.844 1.00 62.31 91 PRO A O 1
ATOM 705 N N . THR A 1 92 ? 26.740 -2.611 -34.361 1.00 68.31 92 THR A N 1
ATOM 706 C CA . THR A 1 92 ? 26.350 -1.816 -35.532 1.00 68.31 92 THR A CA 1
ATOM 707 C C . THR A 1 92 ? 24.843 -1.577 -35.632 1.00 68.31 92 THR A C 1
ATOM 709 O O . THR A 1 92 ? 24.431 -0.476 -35.996 1.00 68.31 92 THR A O 1
ATOM 712 N N . LEU A 1 93 ? 24.007 -2.555 -35.267 1.00 63.97 93 LEU A N 1
ATOM 713 C CA . LEU A 1 93 ? 22.548 -2.387 -35.265 1.00 63.97 93 LEU A CA 1
ATOM 714 C C . LEU A 1 93 ? 22.087 -1.464 -34.133 1.00 63.97 93 LEU A C 1
ATOM 716 O O . LEU A 1 93 ? 21.166 -0.676 -34.330 1.00 63.97 93 LEU A O 1
ATOM 720 N N . ALA A 1 94 ? 22.757 -1.512 -32.979 1.00 66.19 94 ALA A N 1
ATOM 721 C CA . ALA A 1 94 ? 22.476 -0.606 -31.868 1.00 66.19 94 ALA A CA 1
ATOM 722 C C . ALA A 1 94 ? 22.772 0.858 -32.239 1.00 66.19 94 ALA A C 1
ATOM 724 O O . ALA A 1 94 ? 21.961 1.738 -31.960 1.00 66.19 94 ALA A O 1
ATOM 725 N N . VAL A 1 95 ? 23.889 1.114 -32.930 1.00 71.31 95 VAL A N 1
ATOM 726 C CA . VAL A 1 95 ? 24.252 2.463 -33.397 1.00 71.31 95 VAL A CA 1
ATOM 727 C C . VAL A 1 95 ? 23.259 2.982 -34.440 1.00 71.31 95 VAL A C 1
ATOM 729 O O . VAL A 1 95 ? 22.826 4.126 -34.336 1.00 71.31 95 VAL A O 1
ATOM 732 N N . LEU A 1 96 ? 22.854 2.148 -35.406 1.00 71.69 96 LEU A N 1
ATOM 733 C CA . LEU A 1 96 ? 21.835 2.506 -36.405 1.00 71.69 96 LEU A CA 1
ATOM 734 C C . LEU A 1 96 ? 20.459 2.769 -35.775 1.00 71.69 96 LEU A C 1
ATOM 736 O O . LEU A 1 96 ? 19.770 3.712 -36.159 1.00 71.69 96 LEU A O 1
ATOM 740 N N . GLY A 1 97 ? 20.061 1.961 -34.791 1.00 74.31 97 GLY A N 1
ATOM 741 C CA . GLY A 1 97 ? 18.821 2.176 -34.046 1.00 74.31 97 GLY A CA 1
ATOM 742 C C . GLY A 1 97 ? 18.843 3.483 -33.252 1.00 74.31 97 GLY A C 1
ATOM 743 O O . GLY A 1 97 ? 17.874 4.241 -33.286 1.00 74.31 97 GLY A O 1
ATOM 744 N N . ALA A 1 98 ? 19.962 3.787 -32.589 1.00 73.62 98 ALA A N 1
ATOM 745 C CA . ALA A 1 98 ? 20.122 5.013 -31.812 1.00 73.62 98 ALA A CA 1
ATOM 746 C C . ALA A 1 98 ? 20.099 6.275 -32.689 1.00 73.62 98 ALA A C 1
ATOM 748 O O . ALA A 1 98 ? 19.447 7.256 -32.332 1.00 73.62 98 ALA A O 1
ATOM 749 N N . THR A 1 99 ? 20.757 6.260 -33.853 1.00 75.62 99 THR A N 1
ATOM 750 C CA . THR A 1 99 ? 20.736 7.404 -34.779 1.00 75.62 99 THR A CA 1
ATOM 751 C C . THR A 1 99 ? 19.356 7.627 -35.389 1.00 75.62 99 THR A C 1
ATOM 753 O O . THR A 1 99 ? 18.912 8.771 -35.461 1.00 75.62 99 THR A O 1
ATOM 756 N N . LEU A 1 100 ? 18.634 6.562 -35.754 1.00 78.31 100 LEU A N 1
ATOM 757 C CA . LEU A 1 100 ? 17.252 6.675 -36.233 1.00 78.31 100 LEU A CA 1
ATOM 758 C C . LEU A 1 100 ? 16.305 7.226 -35.158 1.00 78.31 100 LEU A C 1
ATOM 760 O O . LEU A 1 100 ? 15.501 8.108 -35.455 1.00 78.31 100 LEU A O 1
ATOM 764 N N . ALA A 1 101 ? 16.420 6.760 -33.912 1.00 77.88 101 ALA A N 1
ATOM 765 C CA . ALA A 1 101 ? 15.611 7.265 -32.803 1.00 77.88 101 ALA A CA 1
ATOM 766 C C . ALA A 1 101 ? 15.895 8.748 -32.508 1.00 77.88 101 ALA A C 1
ATOM 768 O O . ALA A 1 101 ? 14.961 9.524 -32.309 1.00 77.88 101 ALA A O 1
ATOM 769 N N . ALA A 1 102 ? 17.167 9.159 -32.536 1.00 75.69 102 ALA A N 1
ATOM 770 C CA . ALA A 1 102 ? 17.556 10.556 -32.359 1.00 75.69 102 ALA A CA 1
ATOM 771 C C . ALA A 1 102 ? 17.001 11.450 -33.479 1.00 75.69 102 ALA A C 1
ATOM 773 O O . ALA A 1 102 ? 16.459 12.517 -33.198 1.00 75.69 102 ALA A O 1
ATOM 774 N N . LEU A 1 103 ? 17.068 11.001 -34.737 1.00 74.19 103 LEU A N 1
ATOM 775 C CA . LEU A 1 103 ? 16.483 11.721 -35.872 1.00 74.19 103 LEU A CA 1
ATOM 776 C C . LEU A 1 103 ? 14.962 11.846 -35.745 1.00 74.19 103 LEU A C 1
ATOM 778 O O . LEU A 1 103 ? 14.418 12.925 -35.969 1.00 74.19 103 LEU A O 1
ATOM 782 N N . PHE A 1 104 ? 14.277 10.775 -35.341 1.00 75.69 104 PHE A N 1
ATOM 783 C CA . PHE A 1 104 ? 12.834 10.808 -35.112 1.00 75.69 104 PHE A CA 1
ATOM 784 C C . PHE A 1 104 ? 12.458 11.805 -34.009 1.00 75.69 104 PHE A C 1
ATOM 786 O O . PHE A 1 104 ? 11.552 12.614 -34.192 1.00 75.69 104 PHE A O 1
ATOM 793 N N . LEU A 1 105 ? 13.198 11.809 -32.896 1.00 78.06 105 LEU A N 1
ATOM 794 C CA . LEU A 1 105 ? 13.014 12.778 -31.815 1.00 78.06 105 LEU A CA 1
ATOM 795 C C . LEU A 1 105 ? 13.228 14.220 -32.285 1.00 78.06 105 LEU A C 1
ATOM 797 O O . LEU A 1 105 ? 12.420 15.081 -31.956 1.00 78.06 105 LEU A O 1
ATOM 801 N N . VAL A 1 106 ? 14.260 14.487 -33.090 1.00 74.31 106 VAL A N 1
ATOM 802 C CA . VAL A 1 106 ? 14.496 15.823 -33.662 1.00 74.31 106 VAL A CA 1
ATOM 803 C C . VAL A 1 106 ? 13.321 16.263 -34.536 1.00 74.31 106 VAL A C 1
ATOM 805 O O . VAL A 1 106 ? 12.877 17.401 -34.415 1.00 74.31 106 VAL A O 1
ATOM 808 N N . VAL A 1 107 ? 12.769 15.376 -35.367 1.00 72.56 107 VAL A N 1
ATOM 809 C CA . VAL A 1 107 ? 11.626 15.694 -36.243 1.00 72.56 107 VAL A CA 1
ATOM 810 C C . VAL A 1 107 ? 10.344 15.943 -35.447 1.00 72.56 107 VAL A C 1
ATOM 812 O O . VAL A 1 107 ? 9.599 16.861 -35.767 1.00 72.56 107 VAL A O 1
ATOM 815 N N . VAL A 1 108 ? 10.081 15.156 -34.402 1.00 72.12 108 VAL A N 1
ATOM 816 C CA . VAL A 1 108 ? 8.869 15.307 -33.581 1.00 72.12 108 VAL A CA 1
ATOM 817 C C . VAL A 1 108 ? 8.948 16.532 -32.664 1.00 72.12 108 VAL A C 1
ATOM 819 O O . VAL A 1 108 ? 7.934 17.181 -32.421 1.00 72.12 108 VAL A O 1
ATOM 822 N N . VAL A 1 109 ? 10.137 16.851 -32.145 1.00 70.06 109 VAL A N 1
ATOM 823 C CA . VAL A 1 109 ? 10.331 17.918 -31.148 1.00 70.06 109 VAL A CA 1
ATOM 824 C C . VAL A 1 109 ? 10.628 19.272 -31.783 1.00 70.06 109 VAL A C 1
ATOM 826 O O . VAL A 1 109 ? 10.501 20.276 -31.092 1.00 70.06 109 VAL A O 1
ATOM 829 N N . THR A 1 110 ? 10.990 19.357 -33.066 1.00 60.84 110 THR A N 1
ATOM 830 C CA . THR A 1 110 ? 11.161 20.662 -33.722 1.00 60.84 110 THR A CA 1
ATOM 831 C C . THR A 1 110 ? 9.800 21.239 -34.126 1.00 60.84 110 THR A C 1
ATOM 833 O O . THR A 1 110 ? 9.223 20.807 -35.125 1.00 60.84 110 THR A O 1
ATOM 836 N N . PRO A 1 111 ? 9.248 22.234 -33.396 1.00 55.28 111 PRO A N 1
ATOM 837 C CA . PRO A 1 111 ? 8.127 22.995 -33.919 1.00 55.28 111 PRO A CA 1
ATOM 838 C C . PRO A 1 111 ? 8.599 23.693 -35.196 1.00 55.28 111 PRO A C 1
ATOM 840 O O . PRO A 1 111 ? 9.619 24.382 -35.188 1.00 55.28 111 PRO A O 1
ATOM 843 N N . THR A 1 112 ? 7.863 23.532 -36.294 1.00 57.94 112 THR A N 1
ATOM 844 C CA . THR A 1 112 ? 8.068 24.301 -37.525 1.00 57.94 112 THR A CA 1
ATOM 845 C C . THR A 1 112 ? 7.719 25.772 -37.274 1.00 57.94 112 THR A C 1
ATOM 847 O O . THR A 1 112 ? 6.637 26.240 -37.620 1.00 57.94 112 THR A O 1
ATOM 850 N N . SER A 1 113 ? 8.622 26.508 -36.636 1.00 51.97 113 SER A N 1
ATOM 851 C CA . SER A 1 113 ? 8.778 27.945 -36.828 1.00 51.97 113 SER A CA 1
ATOM 852 C C . SER A 1 113 ? 9.775 28.076 -37.989 1.00 51.97 113 SER A C 1
ATOM 854 O O . SER A 1 113 ? 10.813 27.431 -38.004 1.00 51.97 113 SER A O 1
ATOM 856 N N . VAL A 1 114 ? 9.517 28.768 -39.092 1.00 49.81 114 VAL A N 1
ATOM 857 C CA . VAL A 1 114 ? 9.063 30.145 -39.233 1.00 49.81 114 VAL A CA 1
ATOM 858 C C . VAL A 1 114 ? 8.583 30.315 -40.683 1.00 49.81 114 VAL A C 1
ATOM 860 O O . VAL A 1 114 ? 9.293 29.963 -41.621 1.00 49.81 114 VAL A O 1
ATOM 863 N N . GLY A 1 115 ? 7.416 30.923 -40.874 1.00 47.47 115 GLY A N 1
ATOM 864 C CA . GLY A 1 115 ? 7.238 31.912 -41.944 1.00 47.47 115 GLY A CA 1
ATOM 865 C C . GLY A 1 115 ? 7.078 33.296 -41.298 1.00 47.47 115 GLY A C 1
ATOM 866 O O . GLY A 1 115 ? 6.952 33.357 -40.075 1.00 47.47 115 GLY A O 1
ATOM 867 N N . PRO A 1 116 ? 6.950 34.401 -42.048 1.00 56.81 116 PRO A N 1
ATOM 868 C CA . PRO A 1 116 ? 7.561 34.780 -43.318 1.00 56.81 116 PRO A CA 1
ATOM 869 C C . PRO A 1 116 ? 8.459 36.046 -43.161 1.00 56.81 116 PRO A C 1
ATOM 871 O O . PRO A 1 116 ? 8.570 36.628 -42.087 1.00 56.81 116 PRO A O 1
ATOM 874 N N . THR A 1 117 ? 8.996 36.531 -44.289 1.00 49.88 117 THR A N 1
ATOM 875 C CA . THR A 1 117 ? 9.386 37.929 -44.612 1.00 49.88 117 THR A CA 1
ATOM 876 C C . THR A 1 117 ? 10.701 38.580 -44.136 1.00 49.88 117 THR A C 1
ATOM 878 O O . THR A 1 117 ? 11.033 38.636 -42.961 1.00 49.88 117 THR A O 1
ATOM 881 N N . ALA A 1 118 ? 11.287 39.258 -45.139 1.00 47.22 118 ALA A N 1
ATOM 882 C CA . ALA A 1 118 ? 12.028 40.525 -45.126 1.00 47.22 118 ALA A CA 1
ATOM 883 C C . ALA A 1 118 ? 13.565 40.456 -45.073 1.00 47.22 118 ALA A C 1
ATOM 885 O O . ALA A 1 118 ? 14.183 40.378 -44.019 1.00 47.22 118 ALA A O 1
ATOM 886 N N . VAL A 1 119 ? 14.173 40.591 -46.257 1.00 50.50 119 VAL A N 1
ATOM 887 C CA . VAL A 1 119 ? 15.573 40.994 -46.445 1.00 50.50 119 VAL A CA 1
ATOM 888 C C . VAL A 1 119 ? 15.683 42.495 -46.129 1.00 50.50 119 VAL A C 1
ATOM 890 O O . VAL A 1 119 ? 15.037 43.287 -46.819 1.00 50.50 119 VAL A O 1
ATOM 893 N N . PRO A 1 120 ? 16.472 42.922 -45.126 1.00 50.47 120 PRO A N 1
ATOM 894 C CA . PRO A 1 120 ? 16.797 44.324 -44.928 1.00 50.47 120 PRO A CA 1
ATOM 895 C C . PRO A 1 120 ? 17.986 44.741 -45.807 1.00 50.47 120 PRO A C 1
ATOM 897 O O . PRO A 1 120 ? 18.960 44.010 -45.977 1.00 50.47 120 PRO A O 1
ATOM 900 N N . TYR A 1 121 ? 17.858 45.946 -46.360 1.00 48.69 121 TYR A N 1
ATOM 901 C CA . TYR A 1 121 ? 18.806 46.686 -47.190 1.00 48.69 121 TYR A CA 1
ATOM 902 C C . TYR A 1 121 ? 20.268 46.611 -46.714 1.00 48.69 121 TYR A C 1
ATOM 904 O O . TYR A 1 121 ? 20.591 46.998 -45.593 1.00 48.69 121 TYR A O 1
ATOM 912 N N . THR A 1 122 ? 21.172 46.259 -47.629 1.00 51.66 122 THR A N 1
ATOM 913 C CA . THR A 1 122 ? 22.612 46.535 -47.529 1.00 51.66 122 THR A CA 1
ATOM 914 C C . THR A 1 122 ? 23.033 47.402 -48.699 1.00 51.66 122 THR A C 1
ATOM 916 O O . THR A 1 122 ? 22.837 46.985 -49.829 1.00 51.66 122 THR A O 1
ATOM 919 N N . HIS A 1 123 ? 23.621 48.566 -48.437 1.00 50.38 123 HIS A N 1
ATOM 920 C CA . HIS A 1 123 ? 24.664 49.238 -49.227 1.00 50.38 123 HIS A CA 1
ATOM 921 C C . HIS A 1 123 ? 24.894 50.605 -48.549 1.00 50.38 123 HIS A C 1
ATOM 923 O O . HIS A 1 123 ? 23.936 51.255 -48.158 1.00 50.38 123 HIS A O 1
ATOM 929 N N . LEU A 1 124 ? 26.085 51.166 -48.390 1.00 51.41 124 LEU A N 1
ATOM 930 C CA . LEU A 1 124 ? 27.461 50.699 -48.472 1.00 51.41 124 LEU A CA 1
ATOM 931 C C . LEU A 1 124 ? 28.307 51.924 -48.068 1.00 51.41 124 LEU A C 1
ATOM 933 O O . LEU A 1 124 ? 27.968 53.039 -48.444 1.00 51.41 124 LEU A O 1
ATOM 937 N N . ARG A 1 125 ? 29.446 51.671 -47.421 1.00 50.44 125 ARG A N 1
ATOM 938 C CA . ARG A 1 125 ? 30.719 52.394 -47.593 1.00 50.44 125 ARG A CA 1
ATOM 939 C C . ARG A 1 125 ? 30.800 53.895 -47.272 1.00 50.44 125 ARG A C 1
ATOM 941 O O . ARG A 1 125 ? 30.412 54.762 -48.044 1.00 50.44 125 ARG A O 1
ATOM 948 N N . ALA A 1 126 ? 31.524 54.153 -46.187 1.00 51.19 126 ALA A N 1
ATOM 949 C CA . ALA A 1 126 ? 32.336 55.344 -46.004 1.00 51.19 126 ALA A CA 1
ATOM 950 C C . ALA A 1 126 ? 33.506 55.391 -47.013 1.00 51.19 126 ALA A C 1
ATOM 952 O O . ALA A 1 126 ? 34.195 54.390 -47.202 1.00 51.19 126 ALA A O 1
ATOM 953 N N . HIS A 1 127 ? 33.700 56.564 -47.612 1.00 47.56 127 HIS A N 1
ATOM 954 C CA . HIS A 1 127 ? 34.864 57.146 -48.308 1.00 47.56 127 HIS A CA 1
ATOM 955 C C . HIS A 1 127 ? 34.541 58.665 -48.299 1.00 47.56 127 HIS A C 1
ATOM 957 O O . HIS A 1 127 ? 33.379 59.003 -48.491 1.00 47.56 127 HIS A O 1
ATOM 963 N N . GLU A 1 128 ? 35.388 59.665 -48.067 1.00 52.41 128 GLU A N 1
ATOM 964 C CA . GLU A 1 128 ? 36.827 59.819 -47.858 1.00 52.41 128 GLU A CA 1
ATOM 965 C C . GLU A 1 128 ? 37.057 61.301 -47.447 1.00 52.41 128 GLU A C 1
ATOM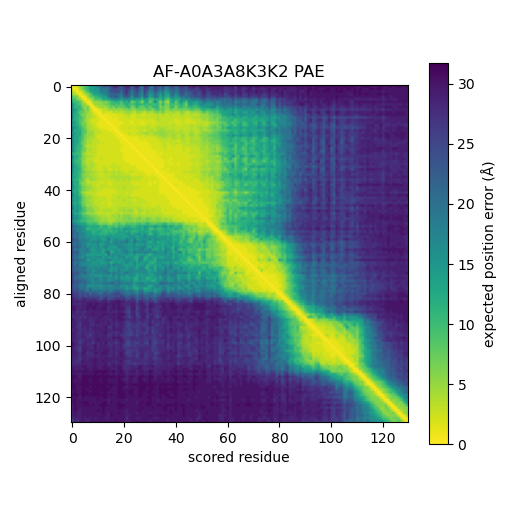 967 O O . GLU A 1 128 ? 36.344 62.187 -47.909 1.00 52.41 128 GLU A O 1
ATOM 972 N N . THR A 1 129 ? 38.018 61.539 -46.553 1.00 54.78 129 THR A N 1
ATOM 973 C CA . THR A 1 129 ? 38.931 62.703 -46.411 1.00 54.78 129 THR A CA 1
ATOM 974 C C . THR A 1 129 ? 38.700 64.016 -47.200 1.00 54.78 129 THR A C 1
ATOM 976 O O . THR A 1 129 ? 38.919 64.034 -48.411 1.00 54.78 129 THR A O 1
ATOM 979 N N . LEU A 1 130 ? 38.438 65.124 -46.480 1.00 51.59 130 LEU A N 1
ATOM 980 C CA . LEU A 1 130 ? 39.229 66.380 -46.311 1.00 51.59 130 LEU A CA 1
ATOM 981 C C . LEU A 1 130 ? 38.330 67.545 -45.870 1.00 51.59 130 LEU A C 1
ATOM 983 O O . LEU A 1 130 ? 37.298 67.785 -46.531 1.00 51.59 130 LEU A O 1
#